Protein AF-A0A0B6X357-F1 (afdb_monomer)

Organism: Xenorhabdus bovienii (NCBI:txid40576)

Sequence (126 aa):
MISIYQYLNDYMADRREETVNYFFTLLEAPLDNDFPEEFMFFRKLYHEKSGEGKKYINKTVIEITNKIILDHFEKLDKIRVLENGKDMFPLFFTPKKYNEGVFIPENMSFCEIIRELIQEEKQPLR

pLDDT: mean 75.06, std 11.98, range [35.22, 87.56]

Radius of gyration: 18.03 Å; Cα contacts (8 Å, |Δi|>4): 80; chains: 1; bounding box: 42×26×50 Å

Foldseek 3Di:
DDAPLVQLLVVLVVQLVVQLVVVVCVLPDDLPDPDDPVCSVVNVQCVPDDPVSVVVSSVVSSVVSLVVVLVVLVVVQVPWDADPQDTPCPPDRDDVPDPDDYDDGSVDRSSVSSVVSVVVVVDDDD

Structure (mmCIF, N/CA/C/O backbone):
data_AF-A0A0B6X357-F1
#
_entry.id   AF-A0A0B6X357-F1
#
loop_
_atom_site.group_PDB
_atom_site.id
_atom_site.type_symbol
_atom_site.label_atom_id
_atom_site.label_alt_id
_atom_site.label_comp_id
_atom_site.label_asym_id
_atom_site.label_entity_id
_atom_site.label_seq_id
_atom_site.pdbx_PDB_ins_code
_atom_site.Cartn_x
_atom_site.Cartn_y
_atom_site.Cartn_z
_atom_site.occupancy
_atom_site.B_iso_or_equiv
_atom_site.auth_seq_id
_atom_site.auth_comp_id
_atom_site.auth_asym_id
_atom_site.auth_atom_id
_atom_site.pdbx_PDB_model_num
ATOM 1 N N . MET A 1 1 ? -6.386 -12.030 20.754 1.00 62.03 1 MET A N 1
ATOM 2 C CA . MET A 1 1 ? -6.552 -10.569 20.542 1.00 62.03 1 MET A CA 1
ATOM 3 C C . MET A 1 1 ? -5.267 -9.972 19.980 1.00 62.03 1 MET A C 1
ATOM 5 O O . MET A 1 1 ? -4.250 -9.967 20.662 1.00 62.03 1 MET A O 1
ATOM 9 N N . ILE A 1 2 ? -5.301 -9.524 18.727 1.00 67.56 2 ILE A N 1
ATOM 10 C CA . ILE A 1 2 ? -4.170 -8.884 18.037 1.00 67.56 2 ILE A CA 1
ATOM 11 C C . ILE A 1 2 ? -4.258 -7.372 18.236 1.00 67.56 2 ILE A C 1
ATOM 13 O O . ILE A 1 2 ? -5.362 -6.829 18.312 1.00 67.56 2 ILE A O 1
ATOM 17 N N . SER A 1 3 ? -3.112 -6.697 18.352 1.00 76.62 3 SER A N 1
ATOM 18 C CA . SER A 1 3 ? -3.092 -5.238 18.449 1.00 76.62 3 SER A CA 1
ATOM 19 C C . SER A 1 3 ? -3.452 -4.607 17.105 1.00 76.62 3 SER A C 1
ATOM 21 O O . SER A 1 3 ? -3.090 -5.111 16.042 1.00 76.62 3 SER A O 1
ATOM 23 N N . ILE A 1 4 ? -4.123 -3.461 17.146 1.00 74.88 4 ILE A N 1
ATOM 24 C CA . ILE A 1 4 ? -4.421 -2.672 15.947 1.00 74.88 4 ILE A CA 1
ATOM 25 C C . ILE A 1 4 ? -3.154 -2.242 15.187 1.00 74.88 4 ILE A C 1
ATOM 27 O O . ILE A 1 4 ? -3.174 -2.171 13.965 1.00 74.88 4 ILE A O 1
ATOM 31 N N . TYR A 1 5 ? -2.026 -2.061 15.884 1.00 79.12 5 TYR A N 1
ATOM 32 C CA . TYR A 1 5 ? -0.718 -1.825 15.265 1.00 79.12 5 TYR A CA 1
ATOM 33 C C . TYR A 1 5 ? -0.264 -3.005 14.404 1.00 79.12 5 TYR A C 1
ATOM 35 O O . TYR A 1 5 ? 0.042 -2.819 13.231 1.00 79.12 5 TYR A O 1
ATOM 43 N N . GLN A 1 6 ? -0.264 -4.224 14.957 1.00 77.19 6 GLN A N 1
ATOM 44 C CA . GLN A 1 6 ? 0.124 -5.422 14.208 1.00 77.19 6 GLN A CA 1
ATOM 45 C C . GLN A 1 6 ? -0.825 -5.657 13.031 1.00 77.19 6 GLN A C 1
ATOM 47 O O . GLN A 1 6 ? -0.392 -5.967 11.927 1.00 77.19 6 GLN A O 1
ATOM 52 N N . TYR A 1 7 ? -2.118 -5.447 13.266 1.00 77.94 7 TYR A N 1
ATOM 53 C CA . TYR A 1 7 ? -3.145 -5.546 12.244 1.00 77.94 7 TYR A CA 1
ATOM 54 C C . TYR A 1 7 ? -2.894 -4.603 11.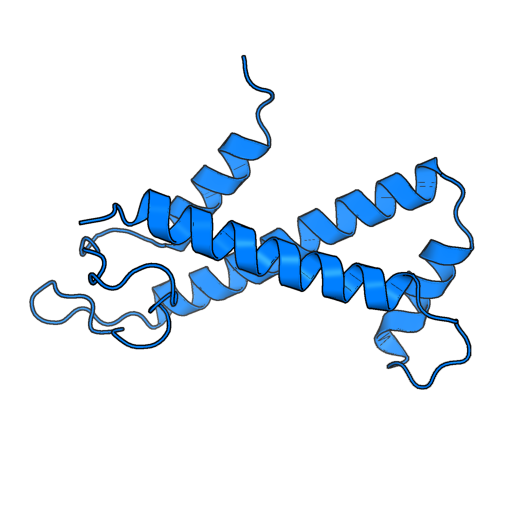061 1.00 77.94 7 TYR A C 1
ATOM 56 O O . TYR A 1 7 ? -2.882 -5.032 9.907 1.00 77.94 7 TYR A O 1
ATOM 64 N N . LEU A 1 8 ? -2.705 -3.314 11.351 1.00 78.44 8 LEU A N 1
ATOM 65 C CA . LEU A 1 8 ? -2.468 -2.302 10.332 1.00 78.44 8 LEU A CA 1
ATOM 66 C C . LEU A 1 8 ? -1.135 -2.546 9.634 1.00 78.44 8 LEU A C 1
ATOM 68 O O . LEU A 1 8 ? -1.077 -2.414 8.420 1.00 78.44 8 LEU A O 1
ATOM 72 N N . ASN A 1 9 ? -0.100 -2.967 10.359 1.00 82.75 9 ASN A N 1
ATOM 73 C CA . ASN A 1 9 ? 1.189 -3.303 9.767 1.00 82.75 9 ASN A CA 1
ATOM 74 C C . ASN A 1 9 ? 1.079 -4.449 8.750 1.00 82.75 9 ASN A C 1
ATOM 76 O O . ASN A 1 9 ? 1.564 -4.321 7.628 1.00 82.75 9 ASN A O 1
ATOM 80 N N . ASP A 1 10 ? 0.376 -5.529 9.095 1.00 79.31 10 ASP A N 1
ATOM 81 C CA . ASP A 1 10 ? 0.170 -6.652 8.175 1.00 79.31 10 ASP A CA 1
ATOM 82 C C . ASP A 1 10 ? -0.686 -6.246 6.967 1.00 79.31 10 ASP A C 1
ATOM 84 O O . ASP A 1 10 ? -0.331 -6.537 5.828 1.00 79.31 10 ASP A O 1
ATOM 88 N N . TYR A 1 11 ? -1.777 -5.502 7.190 1.00 77.56 11 TYR A N 1
ATOM 89 C CA . TYR A 1 11 ? -2.601 -4.980 6.096 1.00 77.56 11 TYR A CA 1
ATOM 90 C C . TYR A 1 11 ? -1.796 -4.068 5.158 1.00 77.56 11 TYR A C 1
ATOM 92 O O . TYR A 1 11 ? -1.939 -4.136 3.938 1.00 77.56 11 TYR A O 1
ATOM 100 N N . MET A 1 12 ? -0.947 -3.203 5.719 1.00 79.31 12 MET A N 1
ATOM 101 C CA . MET A 1 12 ? -0.057 -2.338 4.950 1.00 79.31 12 MET A CA 1
ATOM 102 C C . MET A 1 12 ? 0.934 -3.149 4.130 1.00 79.31 12 MET A C 1
ATOM 104 O O . MET A 1 12 ? 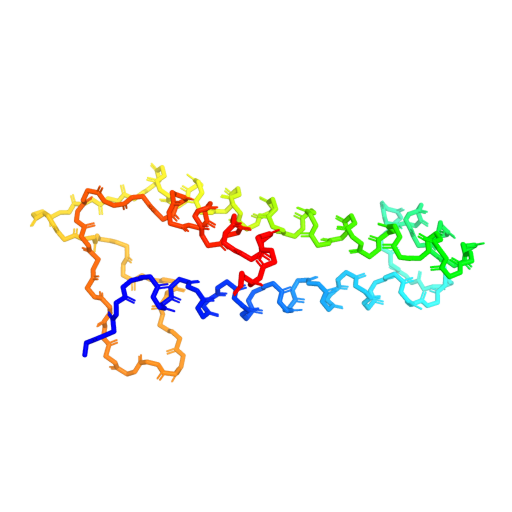1.155 -2.799 2.975 1.00 79.31 12 MET A O 1
ATOM 108 N N . ALA A 1 13 ? 1.539 -4.186 4.711 1.00 81.88 13 ALA A N 1
ATOM 109 C CA . ALA A 1 13 ? 2.503 -5.032 4.021 1.00 81.88 13 ALA A CA 1
ATOM 110 C C . ALA A 1 13 ? 1.865 -5.678 2.784 1.00 81.88 13 ALA A C 1
ATOM 112 O O . ALA A 1 13 ? 2.362 -5.471 1.676 1.00 81.88 13 ALA A O 1
ATOM 113 N N . ASP A 1 14 ? 0.707 -6.323 2.959 1.00 81.12 14 ASP A N 1
ATOM 114 C CA . ASP A 1 14 ? -0.030 -6.970 1.869 1.00 81.12 14 ASP A CA 1
ATOM 115 C C . ASP A 1 14 ? -0.409 -5.953 0.776 1.00 81.12 14 ASP A C 1
ATOM 117 O O . ASP A 1 14 ? -0.125 -6.142 -0.407 1.00 81.12 14 ASP A O 1
ATOM 121 N N . ARG A 1 15 ? -0.993 -4.807 1.158 1.00 80.75 15 ARG A N 1
ATOM 122 C CA . ARG A 1 15 ? -1.419 -3.778 0.192 1.00 80.75 15 ARG A CA 1
ATOM 123 C C . ARG A 1 15 ? -0.262 -3.103 -0.525 1.00 80.75 15 ARG A C 1
ATOM 125 O O . ARG A 1 15 ? -0.402 -2.763 -1.704 1.00 80.75 15 ARG A O 1
ATOM 132 N N . ARG A 1 16 ? 0.855 -2.860 0.165 1.00 84.56 16 ARG A N 1
ATOM 133 C CA . ARG A 1 16 ? 2.059 -2.308 -0.462 1.00 84.56 16 ARG A CA 1
ATOM 134 C C . ARG A 1 16 ? 2.612 -3.291 -1.470 1.00 84.56 16 ARG A C 1
ATOM 136 O O . ARG A 1 16 ? 2.882 -2.868 -2.585 1.00 84.56 16 ARG A O 1
ATOM 143 N N . GLU A 1 17 ? 2.744 -4.561 -1.103 1.00 85.94 17 GLU A N 1
ATOM 144 C CA . GLU A 1 17 ? 3.221 -5.600 -2.011 1.00 85.94 17 GLU A CA 1
ATOM 145 C C . GLU A 1 17 ? 2.330 -5.690 -3.255 1.00 85.94 17 GLU A C 1
ATOM 147 O O . GLU A 1 17 ? 2.831 -5.563 -4.371 1.00 85.94 17 GLU A O 1
ATOM 152 N N . GLU A 1 18 ? 1.009 -5.796 -3.082 1.00 85.62 18 GLU A N 1
ATOM 153 C CA . GLU A 1 18 ? 0.045 -5.825 -4.191 1.00 85.62 18 GLU A CA 1
ATOM 154 C C . GLU A 1 18 ? 0.173 -4.599 -5.107 1.00 85.62 18 GLU A C 1
ATOM 156 O O . GLU A 1 18 ? 0.256 -4.728 -6.330 1.00 85.62 18 GLU A O 1
ATOM 161 N N . THR A 1 19 ? 0.213 -3.398 -4.524 1.00 83.94 19 THR A N 1
ATOM 162 C CA . THR A 1 19 ? 0.235 -2.138 -5.281 1.00 83.94 19 THR A CA 1
ATOM 163 C C . THR A 1 19 ? 1.572 -1.931 -5.992 1.00 83.94 19 THR A C 1
ATOM 165 O O . THR A 1 19 ? 1.599 -1.540 -7.160 1.00 83.94 19 THR A O 1
ATOM 168 N N . VAL A 1 20 ? 2.688 -2.225 -5.322 1.00 87.00 20 VAL A N 1
ATOM 169 C CA . VAL A 1 20 ? 4.033 -2.160 -5.905 1.00 87.00 20 VAL A CA 1
ATOM 170 C C . VAL A 1 20 ? 4.163 -3.166 -7.047 1.00 87.00 20 VAL A C 1
ATOM 172 O O . VAL A 1 20 ? 4.614 -2.792 -8.129 1.00 87.00 20 VAL A O 1
ATOM 175 N N . ASN A 1 21 ? 3.714 -4.408 -6.849 1.00 87.56 21 ASN A N 1
ATOM 176 C CA . ASN A 1 21 ? 3.733 -5.439 -7.886 1.00 87.56 21 ASN A CA 1
ATOM 177 C C . ASN A 1 21 ? 2.863 -5.048 -9.084 1.00 87.56 21 ASN A C 1
ATOM 179 O O . ASN A 1 21 ? 3.276 -5.248 -10.227 1.00 87.56 21 ASN A O 1
ATOM 183 N N . TYR A 1 22 ? 1.699 -4.437 -8.848 1.00 86.12 22 TYR A N 1
ATOM 184 C CA . TYR A 1 22 ? 0.860 -3.891 -9.914 1.00 86.12 22 TYR A CA 1
ATOM 185 C C . TYR A 1 22 ? 1.597 -2.813 -10.723 1.00 86.12 22 TYR A C 1
ATOM 187 O O . TYR A 1 22 ? 1.665 -2.904 -11.951 1.00 86.12 22 TYR A O 1
ATOM 195 N N . PHE A 1 23 ? 2.205 -1.825 -10.055 1.00 84.62 23 PHE A N 1
ATOM 196 C CA . PHE A 1 23 ? 2.972 -0.780 -10.736 1.00 84.62 23 PHE A CA 1
ATOM 197 C C . PHE A 1 23 ? 4.171 -1.344 -11.500 1.00 84.62 23 PHE A C 1
ATOM 199 O O . PHE A 1 23 ? 4.406 -0.927 -12.631 1.00 84.62 23 PHE A O 1
ATOM 206 N N . PHE A 1 24 ? 4.912 -2.301 -10.939 1.00 86.94 24 PHE A N 1
ATOM 207 C CA . PHE A 1 24 ? 6.039 -2.907 -11.649 1.00 86.94 24 PHE A CA 1
ATOM 208 C C . PHE A 1 24 ? 5.604 -3.753 -12.833 1.00 86.94 24 PHE A C 1
ATOM 210 O O . PHE A 1 24 ? 6.171 -3.591 -13.907 1.00 86.94 24 PHE A O 1
ATOM 217 N N . THR A 1 25 ? 4.544 -4.549 -12.693 1.00 87.31 25 THR A N 1
ATOM 218 C CA . THR A 1 25 ? 3.954 -5.285 -13.821 1.00 87.31 25 THR A CA 1
ATOM 219 C C . THR A 1 25 ? 3.598 -4.326 -14.957 1.00 87.31 25 THR A C 1
ATOM 221 O O . THR A 1 25 ? 3.892 -4.590 -16.122 1.00 87.31 25 THR A O 1
ATOM 224 N N . LEU A 1 26 ? 3.023 -3.168 -14.621 1.00 85.56 26 LEU A N 1
ATOM 225 C CA . LEU A 1 26 ? 2.695 -2.123 -15.586 1.00 85.56 26 LEU A CA 1
ATOM 226 C C . LEU A 1 26 ? 3.951 -1.518 -16.243 1.00 85.56 26 LEU A C 1
ATOM 228 O O . LEU A 1 26 ? 3.974 -1.312 -17.459 1.00 85.56 26 LEU A O 1
ATOM 232 N N . LEU A 1 27 ? 4.992 -1.221 -15.459 1.00 86.00 27 LEU A N 1
ATOM 233 C CA . LEU A 1 27 ? 6.241 -0.628 -15.951 1.00 86.00 27 LEU A CA 1
ATOM 234 C C . LEU A 1 27 ? 7.045 -1.589 -16.836 1.00 86.00 27 LEU A C 1
ATOM 236 O O . LEU A 1 27 ? 7.614 -1.163 -17.840 1.00 86.00 27 LEU A O 1
ATOM 240 N N . GLU A 1 28 ? 7.070 -2.871 -16.482 1.00 86.75 28 GLU A N 1
ATOM 241 C CA . GLU A 1 28 ? 7.828 -3.918 -17.171 1.00 86.75 28 GLU A CA 1
ATOM 242 C C . GLU A 1 28 ? 7.144 -4.420 -18.442 1.00 86.75 28 GLU A C 1
ATOM 244 O O . GLU A 1 28 ? 7.818 -4.932 -19.337 1.00 86.75 28 GLU A O 1
ATOM 249 N N . ALA A 1 29 ? 5.824 -4.251 -18.556 1.00 86.19 29 ALA A N 1
ATOM 250 C CA . ALA A 1 29 ? 5.081 -4.740 -19.705 1.00 86.19 29 ALA A CA 1
ATOM 251 C C . ALA A 1 29 ? 5.585 -4.136 -21.042 1.00 86.19 29 ALA A C 1
ATOM 253 O O . ALA A 1 29 ? 6.078 -2.997 -21.057 1.00 86.19 29 ALA A O 1
ATOM 254 N N . PRO A 1 30 ? 5.408 -4.842 -22.179 1.00 83.81 30 PRO A N 1
ATOM 255 C CA . PRO A 1 30 ? 5.817 -4.372 -23.508 1.00 83.81 30 PRO A CA 1
ATOM 256 C C . PRO A 1 30 ? 5.138 -3.062 -23.924 1.00 83.81 30 PRO A C 1
ATOM 258 O O . PRO A 1 30 ? 3.937 -2.897 -23.718 1.00 83.81 30 PRO A O 1
ATOM 261 N N . LEU A 1 31 ? 5.883 -2.116 -24.504 1.00 83.31 31 LEU A N 1
ATOM 262 C CA . LEU A 1 31 ? 5.370 -0.779 -24.856 1.00 83.31 31 LEU A CA 1
ATOM 263 C C . LEU A 1 31 ? 4.274 -0.784 -25.939 1.00 83.31 31 LEU A C 1
ATOM 265 O O . LEU A 1 31 ? 3.599 0.226 -26.111 1.00 83.31 31 LEU A O 1
ATOM 269 N N . ASP A 1 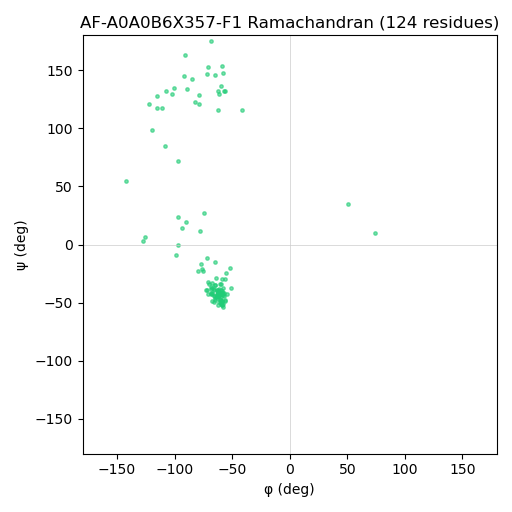32 ? 4.109 -1.890 -26.657 1.00 79.06 32 ASP A N 1
ATOM 270 C CA . ASP A 1 32 ? 3.150 -2.109 -27.742 1.00 79.06 32 ASP A CA 1
ATOM 271 C C . ASP A 1 32 ? 1.819 -2.739 -27.281 1.00 79.06 32 ASP A C 1
ATOM 273 O O . ASP A 1 32 ? 1.043 -3.210 -28.107 1.00 79.06 32 ASP A O 1
ATOM 277 N N . ASN A 1 33 ? 1.536 -2.749 -25.975 1.00 77.56 33 ASN A N 1
ATOM 278 C CA . ASN A 1 33 ? 0.283 -3.266 -25.420 1.00 77.56 33 ASN A CA 1
ATOM 279 C C . ASN A 1 33 ? -0.824 -2.195 -25.280 1.00 77.56 33 ASN A C 1
ATOM 281 O O . ASN A 1 33 ? -0.553 -0.996 -25.238 1.00 77.56 33 ASN A O 1
ATOM 285 N N . ASP A 1 34 ? -2.074 -2.645 -25.111 1.00 75.62 34 ASP A N 1
ATOM 286 C CA . ASP A 1 34 ? -3.277 -1.799 -24.965 1.00 75.62 34 ASP A CA 1
ATOM 287 C C . ASP A 1 34 ? -3.401 -1.107 -23.585 1.00 75.62 34 ASP A C 1
ATOM 289 O O . ASP A 1 34 ? -4.502 -0.838 -23.100 1.00 75.62 34 ASP A O 1
ATOM 293 N N . PHE A 1 35 ? -2.287 -0.849 -22.890 1.00 73.62 35 PHE A N 1
ATOM 294 C CA . PHE A 1 35 ? -2.343 -0.180 -21.587 1.00 73.62 35 PHE A CA 1
ATOM 295 C C . PHE A 1 35 ? -2.725 1.303 -21.716 1.00 73.62 35 PHE A C 1
ATOM 297 O O . PHE A 1 35 ? -2.390 1.940 -22.716 1.00 73.62 35 PHE A O 1
ATOM 304 N N . PRO A 1 36 ? -3.350 1.893 -20.677 1.00 76.44 36 PRO A N 1
ATOM 305 C CA . PRO A 1 36 ? -3.766 3.292 -20.706 1.00 76.44 36 PRO A CA 1
ATOM 306 C C . PRO A 1 36 ? -2.602 4.252 -21.010 1.00 76.44 36 PRO A C 1
ATOM 308 O O . PRO A 1 36 ? -1.541 4.185 -20.378 1.00 76.44 36 PRO A O 1
ATOM 311 N N . GLU A 1 37 ? -2.817 5.181 -21.951 1.00 76.94 37 GLU A N 1
ATOM 312 C CA . GLU A 1 37 ? -1.807 6.154 -22.409 1.00 76.94 37 GLU A CA 1
ATOM 313 C C . GLU A 1 37 ? -1.229 7.007 -21.272 1.00 76.94 37 GLU A C 1
ATOM 315 O O . GLU A 1 37 ? -0.056 7.383 -21.310 1.00 76.94 37 GLU A O 1
ATOM 320 N N . GLU A 1 38 ? -2.024 7.259 -20.231 1.00 76.56 38 GLU A N 1
ATOM 321 C CA . GLU A 1 38 ? -1.637 8.006 -19.029 1.00 76.56 38 GLU A CA 1
ATOM 322 C C . GLU A 1 38 ? -0.399 7.431 -18.321 1.00 76.56 38 GLU A C 1
ATOM 324 O O . GLU A 1 38 ? 0.352 8.176 -17.688 1.00 76.56 38 GLU A O 1
ATOM 329 N N . PHE A 1 39 ? -0.109 6.136 -18.493 1.00 76.00 39 PHE A N 1
ATOM 330 C CA . PHE A 1 39 ? 1.091 5.513 -17.935 1.00 76.00 39 PHE A CA 1
ATOM 331 C C . PHE A 1 39 ? 2.246 5.366 -18.932 1.00 76.00 39 PHE A C 1
ATOM 333 O O . PHE A 1 39 ? 3.365 5.037 -18.531 1.00 76.00 39 PHE A O 1
ATOM 340 N N . MET A 1 40 ? 2.027 5.634 -20.222 1.00 80.38 40 MET A N 1
ATOM 341 C CA . MET A 1 40 ? 3.016 5.394 -21.279 1.00 80.38 40 MET A CA 1
ATOM 342 C C . MET A 1 40 ? 4.312 6.192 -21.067 1.00 80.38 40 MET A C 1
ATOM 344 O O . MET A 1 40 ? 5.403 5.699 -21.353 1.00 80.38 40 MET A O 1
ATOM 348 N N . PHE A 1 41 ? 4.211 7.403 -20.508 1.00 80.00 41 PHE A N 1
ATOM 349 C CA . PHE A 1 41 ? 5.372 8.222 -20.147 1.00 80.00 41 PHE A CA 1
ATOM 350 C C . PHE A 1 41 ? 6.288 7.519 -19.134 1.00 80.00 41 PHE A C 1
ATOM 352 O O . PHE A 1 41 ? 7.489 7.387 -19.370 1.00 80.00 41 PHE A O 1
ATOM 359 N N . PHE A 1 42 ? 5.721 7.020 -18.031 1.00 76.56 42 PHE A N 1
ATOM 360 C CA . PHE A 1 42 ? 6.485 6.341 -16.981 1.00 76.56 42 PHE A CA 1
ATOM 361 C C . PHE A 1 42 ? 7.111 5.039 -17.481 1.00 76.56 42 PHE A C 1
ATOM 363 O O . PHE A 1 42 ? 8.238 4.717 -17.113 1.00 76.56 42 PHE A O 1
ATOM 370 N N . ARG A 1 43 ? 6.414 4.327 -18.370 1.00 84.94 43 ARG A N 1
ATOM 371 C CA . ARG A 1 43 ? 6.897 3.082 -18.977 1.00 84.94 43 ARG A CA 1
ATOM 372 C C . ARG A 1 43 ? 8.078 3.326 -19.910 1.00 84.94 43 ARG A C 1
ATOM 374 O O . ARG A 1 43 ? 9.109 2.679 -19.752 1.00 84.94 43 ARG A O 1
ATOM 381 N N . LYS A 1 44 ? 7.980 4.301 -20.821 1.00 84.50 44 LYS A N 1
ATOM 382 C CA . LYS A 1 44 ? 9.107 4.704 -21.686 1.00 84.50 44 LYS A CA 1
ATOM 383 C C . LYS A 1 44 ? 10.320 5.096 -20.850 1.00 84.50 44 LYS A C 1
ATOM 385 O O . LYS A 1 44 ? 11.408 4.568 -21.058 1.00 84.50 44 LYS A O 1
ATOM 390 N N . LEU A 1 45 ? 10.097 5.924 -19.828 1.00 82.56 45 LEU A N 1
ATOM 391 C CA . LEU A 1 45 ? 11.151 6.329 -18.906 1.00 82.56 45 LEU A CA 1
ATOM 392 C C . LEU A 1 45 ? 11.781 5.123 -18.190 1.00 82.56 45 LEU A C 1
ATOM 394 O O . LEU A 1 45 ? 12.992 5.089 -18.016 1.00 82.56 45 LEU A O 1
ATOM 398 N N . TYR A 1 46 ? 10.997 4.121 -17.791 1.00 85.88 46 TYR A N 1
ATOM 399 C CA . TYR A 1 46 ? 11.518 2.916 -17.144 1.00 85.88 46 TYR A CA 1
ATOM 400 C C . TYR A 1 46 ? 12.362 2.044 -18.085 1.00 85.88 46 TYR A C 1
ATOM 402 O O . TYR A 1 46 ? 13.433 1.579 -17.689 1.00 85.88 46 TYR A O 1
ATOM 410 N N . HIS A 1 47 ? 11.923 1.859 -19.333 1.00 84.56 47 HIS A N 1
ATOM 411 C CA . HIS A 1 47 ? 12.634 1.068 -20.348 1.00 84.56 47 HIS A CA 1
ATOM 412 C C . HIS A 1 47 ? 13.924 1.739 -20.847 1.00 84.56 47 HIS A C 1
ATOM 414 O O . HIS A 1 47 ? 14.909 1.049 -21.097 1.00 84.56 47 HIS A O 1
ATOM 420 N N . GLU A 1 48 ? 13.956 3.070 -20.937 1.00 86.12 48 GLU A N 1
ATOM 421 C CA . GLU A 1 48 ? 15.117 3.842 -21.414 1.00 86.12 48 GLU A CA 1
ATOM 422 C C . GLU A 1 48 ? 16.252 3.969 -20.383 1.00 86.12 48 GLU A C 1
ATOM 424 O O . GLU A 1 48 ? 17.396 4.274 -20.732 1.00 86.12 48 GLU A O 1
ATOM 429 N N . LYS A 1 49 ? 15.962 3.786 -19.090 1.00 81.75 49 LYS A N 1
ATOM 430 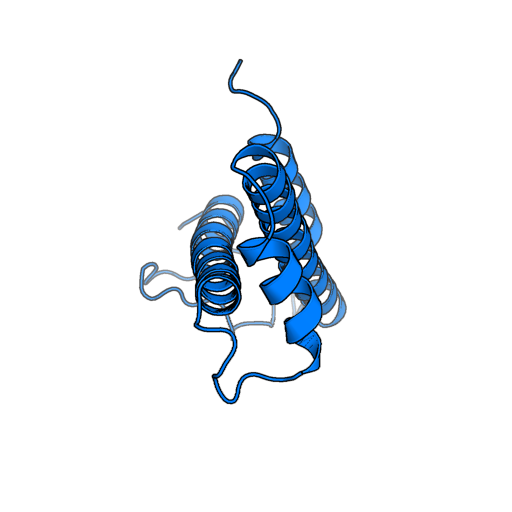C CA . LYS A 1 49 ? 16.922 4.066 -18.016 1.00 81.75 49 LYS A CA 1
ATOM 431 C C . LYS A 1 49 ? 17.872 2.897 -17.744 1.00 81.75 49 LYS A C 1
ATOM 433 O O . LYS A 1 49 ? 17.491 1.729 -17.705 1.00 81.75 49 LYS A O 1
ATOM 438 N N . SER A 1 50 ? 19.125 3.248 -17.449 1.00 76.81 50 SER A N 1
ATOM 439 C CA . SER A 1 50 ? 20.134 2.337 -16.899 1.00 76.81 50 SER A CA 1
ATOM 440 C C . SER A 1 50 ? 19.790 1.914 -15.461 1.00 76.81 50 SER A C 1
ATOM 442 O O . SER A 1 50 ? 18.848 2.428 -14.851 1.00 76.81 50 SER A O 1
ATOM 444 N N . GLY A 1 51 ? 20.578 1.000 -14.882 1.00 76.06 51 GLY A N 1
ATOM 445 C CA . GLY A 1 51 ? 20.337 0.458 -13.538 1.00 76.06 51 GLY A CA 1
ATOM 446 C C . GLY A 1 51 ? 20.116 1.512 -12.439 1.00 76.06 51 GLY A C 1
ATOM 447 O O . GLY A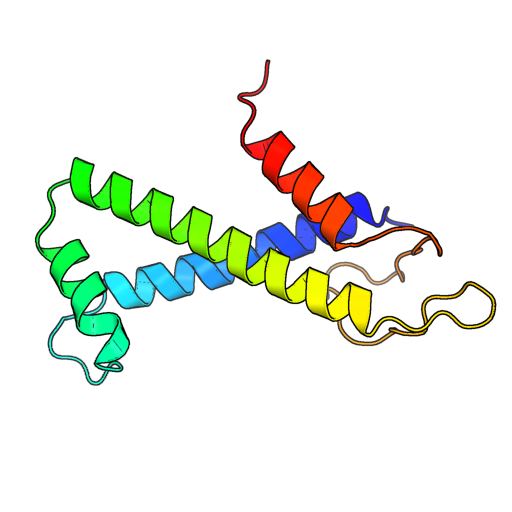 1 51 ? 19.255 1.317 -11.587 1.00 76.06 51 GLY A O 1
ATOM 448 N N . GLU A 1 52 ? 20.815 2.652 -12.465 1.00 78.81 52 GLU A N 1
ATOM 449 C CA . GLU A 1 52 ? 20.595 3.740 -11.493 1.00 78.81 52 GLU A CA 1
ATOM 450 C C . GLU A 1 52 ? 19.276 4.488 -11.712 1.00 78.81 52 GLU A C 1
ATOM 452 O O . GLU A 1 52 ? 18.570 4.802 -10.754 1.00 78.81 52 GLU A O 1
ATOM 457 N N . GLY A 1 53 ? 18.898 4.728 -12.967 1.00 76.50 53 GLY A N 1
ATOM 458 C CA . GLY A 1 53 ? 17.623 5.367 -13.278 1.00 76.50 53 GLY A CA 1
ATOM 459 C C . GLY A 1 53 ? 16.429 4.474 -12.935 1.00 76.50 53 GLY A C 1
ATOM 460 O O . GLY A 1 53 ? 15.436 4.966 -12.404 1.00 76.50 53 GLY A O 1
ATOM 461 N N . LYS A 1 54 ? 16.556 3.154 -13.130 1.00 81.38 54 LYS A N 1
ATOM 462 C CA . LYS A 1 54 ? 15.558 2.185 -12.656 1.00 81.38 54 LYS A CA 1
ATOM 463 C C . LYS A 1 54 ? 15.452 2.186 -11.132 1.00 81.38 54 LYS A C 1
ATOM 465 O O . LYS A 1 54 ? 14.346 2.242 -10.612 1.00 81.38 54 LYS A O 1
ATOM 470 N N . LYS A 1 55 ? 16.574 2.237 -10.401 1.00 83.56 55 LYS A N 1
ATOM 471 C CA . LYS A 1 55 ? 16.558 2.371 -8.928 1.00 83.56 55 LYS A CA 1
ATOM 472 C C . LYS A 1 55 ? 15.807 3.618 -8.459 1.00 83.56 55 LYS A C 1
ATOM 474 O O . LYS A 1 55 ? 15.055 3.537 -7.491 1.00 83.56 55 LYS A O 1
ATOM 479 N N . TYR A 1 56 ? 15.992 4.752 -9.136 1.00 84.06 56 TYR A N 1
ATOM 480 C CA . TYR A 1 56 ? 15.251 5.974 -8.824 1.00 84.06 56 TYR A CA 1
ATOM 481 C C . TYR A 1 56 ? 13.741 5.783 -9.018 1.00 84.06 56 TYR A C 1
ATOM 483 O O . TYR A 1 56 ? 12.976 6.055 -8.096 1.00 84.06 56 TYR A O 1
ATOM 491 N N . ILE A 1 57 ? 13.320 5.237 -10.164 1.00 83.62 57 ILE A N 1
ATOM 492 C CA . ILE A 1 57 ? 11.899 4.972 -10.438 1.00 83.62 57 ILE A CA 1
ATOM 493 C C . ILE A 1 57 ? 11.320 3.995 -9.410 1.00 83.62 57 ILE A C 1
ATOM 495 O O . ILE A 1 57 ? 10.240 4.248 -8.883 1.00 83.62 57 ILE A O 1
ATOM 499 N N . ASN A 1 58 ? 12.053 2.938 -9.051 1.00 84.75 58 ASN A N 1
ATOM 500 C CA . ASN A 1 58 ? 11.623 1.984 -8.029 1.00 84.75 58 ASN A CA 1
ATOM 501 C C . ASN A 1 58 ? 11.342 2.682 -6.691 1.00 84.75 58 ASN A C 1
ATOM 503 O O . ASN A 1 58 ? 10.315 2.434 -6.063 1.00 84.75 58 ASN A O 1
ATOM 507 N N . LYS A 1 59 ? 12.229 3.591 -6.269 1.00 86.31 59 LYS A N 1
ATOM 508 C CA . LYS A 1 59 ? 12.026 4.381 -5.050 1.00 86.31 59 LYS A CA 1
ATOM 509 C C . LYS A 1 59 ? 10.781 5.265 -5.158 1.00 86.31 59 LYS A C 1
ATOM 511 O O . LYS A 1 59 ? 9.984 5.302 -4.225 1.00 86.31 59 LYS A O 1
ATOM 516 N N . THR A 1 60 ? 10.584 5.928 -6.295 1.00 85.38 60 THR A N 1
ATOM 517 C CA . THR A 1 60 ? 9.400 6.763 -6.542 1.00 85.38 60 THR A CA 1
ATOM 518 C C . THR A 1 60 ? 8.101 5.952 -6.509 1.00 85.38 60 THR A C 1
ATOM 520 O O . THR A 1 60 ? 7.124 6.411 -5.925 1.00 85.38 60 THR A O 1
ATOM 523 N N . VAL A 1 61 ? 8.080 4.734 -7.064 1.00 86.25 61 VAL A N 1
ATOM 524 C CA . VAL A 1 61 ? 6.912 3.831 -7.008 1.00 86.25 61 VAL A CA 1
ATOM 525 C C . VAL A 1 61 ? 6.545 3.492 -5.562 1.00 86.25 61 VAL A C 1
ATOM 527 O O . VAL A 1 61 ? 5.370 3.553 -5.195 1.00 86.25 61 VAL A O 1
ATOM 530 N N . ILE A 1 62 ? 7.537 3.195 -4.719 1.00 85.50 62 ILE A N 1
ATOM 531 C CA . ILE A 1 62 ? 7.319 2.922 -3.291 1.00 85.50 62 ILE A CA 1
ATOM 532 C C . ILE A 1 62 ? 6.762 4.166 -2.580 1.00 85.50 62 ILE A C 1
ATOM 534 O O . ILE A 1 62 ? 5.801 4.068 -1.817 1.00 85.50 62 ILE A O 1
ATOM 538 N N . GLU A 1 63 ? 7.318 5.351 -2.847 1.00 86.75 63 GLU A N 1
ATOM 539 C CA . GLU A 1 63 ? 6.847 6.611 -2.256 1.00 86.75 63 GLU A CA 1
ATOM 540 C C . GLU A 1 63 ? 5.402 6.945 -2.659 1.00 86.75 63 GLU A C 1
ATOM 542 O O . GLU A 1 63 ? 4.595 7.310 -1.800 1.00 86.75 63 GLU A O 1
ATOM 547 N N . ILE A 1 64 ? 5.055 6.771 -3.938 1.00 85.88 64 ILE A N 1
ATOM 548 C CA . ILE A 1 64 ? 3.688 6.953 -4.446 1.00 85.88 64 ILE A CA 1
ATOM 549 C C . ILE A 1 64 ? 2.739 5.943 -3.801 1.00 85.88 64 ILE A C 1
ATOM 551 O O . ILE A 1 64 ? 1.662 6.327 -3.352 1.00 85.88 64 ILE A O 1
ATOM 555 N N . THR A 1 65 ? 3.145 4.676 -3.701 1.00 85.38 65 THR A N 1
ATOM 556 C CA . THR A 1 65 ? 2.336 3.623 -3.069 1.00 85.38 65 THR A CA 1
ATOM 557 C C . THR A 1 65 ? 2.018 3.975 -1.618 1.00 85.38 65 THR A C 1
ATOM 559 O O . THR A 1 65 ? 0.855 3.971 -1.219 1.00 85.38 65 THR A O 1
ATOM 562 N N . ASN A 1 66 ? 3.031 4.372 -0.844 1.00 85.44 66 ASN A N 1
ATOM 563 C CA . ASN A 1 66 ? 2.844 4.800 0.541 1.00 85.44 66 ASN A CA 1
ATOM 564 C C . ASN A 1 66 ? 1.884 5.994 0.646 1.00 85.44 66 ASN A C 1
ATOM 566 O O . ASN A 1 66 ? 1.042 6.025 1.541 1.00 85.44 66 ASN A O 1
ATOM 570 N N . LYS A 1 67 ? 1.971 6.955 -0.284 1.00 86.62 67 LYS A N 1
ATOM 571 C CA . LYS A 1 67 ? 1.051 8.096 -0.331 1.00 86.62 67 LYS A CA 1
ATOM 572 C C . LYS A 1 67 ? -0.389 7.672 -0.634 1.00 86.62 67 LYS A C 1
ATOM 574 O O . LYS A 1 67 ? -1.291 8.118 0.060 1.00 86.62 67 LYS A O 1
ATOM 579 N N . ILE A 1 68 ? -0.607 6.798 -1.619 1.00 84.81 68 ILE A N 1
ATOM 580 C CA . ILE A 1 68 ? -1.946 6.284 -1.965 1.00 84.81 68 ILE A CA 1
ATOM 581 C C . ILE A 1 68 ? -2.591 5.609 -0.753 1.00 84.81 68 ILE A C 1
ATOM 583 O O . ILE A 1 68 ? -3.770 5.829 -0.469 1.00 84.81 68 ILE A O 1
ATOM 587 N N . ILE A 1 69 ? -1.817 4.803 -0.025 1.00 83.81 69 ILE A N 1
ATOM 588 C CA . ILE A 1 69 ? -2.324 4.102 1.150 1.00 83.81 69 ILE A CA 1
ATOM 589 C C . ILE A 1 69 ? -2.639 5.088 2.285 1.00 83.81 69 ILE A C 1
ATOM 591 O O . ILE A 1 69 ? -3.704 4.993 2.891 1.00 83.81 69 ILE A O 1
ATOM 595 N N . LEU A 1 70 ? -1.773 6.075 2.534 1.00 84.88 70 LEU A N 1
ATOM 596 C CA . LEU A 1 70 ? -2.049 7.143 3.501 1.00 84.88 70 LEU A CA 1
ATOM 597 C C . LEU A 1 70 ? -3.321 7.922 3.148 1.00 84.88 70 LEU A C 1
ATOM 599 O O . LEU A 1 70 ? -4.195 8.065 3.998 1.00 84.88 70 LEU A O 1
ATOM 603 N N . ASP A 1 71 ? -3.471 8.355 1.895 1.00 84.75 71 ASP A N 1
ATOM 604 C CA . ASP A 1 71 ? -4.658 9.081 1.424 1.00 84.75 71 ASP A CA 1
ATOM 605 C C . ASP A 1 71 ? -5.939 8.243 1.600 1.00 84.75 71 ASP A C 1
ATOM 607 O O . ASP A 1 71 ? -7.017 8.781 1.873 1.00 84.75 71 ASP A O 1
ATOM 611 N N . HIS A 1 72 ? -5.845 6.917 1.450 1.00 82.75 72 HIS A N 1
ATOM 612 C CA . HIS A 1 72 ? -6.947 5.997 1.724 1.00 82.75 72 HIS A CA 1
ATOM 613 C C . HIS A 1 72 ? -7.315 5.983 3.215 1.00 82.75 72 HIS A C 1
ATOM 615 O O . HIS A 1 72 ? -8.487 6.167 3.548 1.00 82.75 72 HIS A O 1
ATOM 621 N N . PHE A 1 73 ? -6.337 5.833 4.111 1.00 79.75 73 PHE A N 1
ATOM 622 C CA . PHE A 1 73 ? -6.584 5.833 5.556 1.00 79.75 73 PHE A CA 1
ATOM 623 C C . PHE A 1 73 ? -7.036 7.194 6.095 1.00 79.75 73 PHE A C 1
ATOM 625 O O . PHE A 1 73 ? -7.900 7.236 6.963 1.00 79.75 73 PHE A O 1
ATOM 632 N N . GLU A 1 74 ? -6.565 8.308 5.533 1.00 84.38 74 GLU A N 1
ATOM 633 C CA . GLU A 1 74 ? -7.085 9.641 5.865 1.00 84.38 74 GLU A CA 1
ATOM 634 C C . GLU A 1 74 ? -8.568 9.789 5.519 1.00 84.38 74 GLU A C 1
ATOM 636 O O . GLU A 1 74 ? -9.323 10.431 6.251 1.00 84.38 74 GLU A O 1
ATOM 641 N N . LYS A 1 75 ? -9.007 9.215 4.393 1.00 82.12 75 LYS A N 1
ATOM 642 C CA . LYS A 1 75 ? -10.430 9.200 4.032 1.00 82.12 75 LYS A CA 1
ATOM 643 C C . LYS A 1 75 ? -11.223 8.323 4.991 1.00 82.12 75 LYS A C 1
ATOM 645 O O . LYS A 1 75 ? -12.305 8.741 5.390 1.00 82.12 75 LYS A O 1
ATOM 650 N N . LEU A 1 76 ? -10.687 7.159 5.366 1.00 77.31 76 LEU A N 1
ATOM 651 C CA . LEU A 1 76 ? -11.314 6.263 6.339 1.00 77.31 76 LEU A CA 1
ATOM 652 C C . LEU A 1 76 ? -11.484 6.939 7.702 1.00 77.31 76 LEU A C 1
ATOM 654 O O . LEU A 1 76 ? -12.592 6.939 8.228 1.00 77.31 76 LEU A O 1
ATOM 658 N N . ASP A 1 77 ? -10.442 7.592 8.221 1.00 77.56 77 ASP A N 1
ATOM 659 C CA . ASP A 1 77 ? -10.507 8.327 9.490 1.00 77.56 77 ASP A CA 1
ATOM 660 C C . ASP A 1 77 ? -11.585 9.427 9.463 1.00 77.56 77 ASP A C 1
ATOM 662 O O . ASP A 1 77 ? -12.282 9.629 10.453 1.00 77.56 77 ASP A O 1
ATOM 666 N N . LYS A 1 78 ? -11.777 10.114 8.324 1.00 79.69 78 LYS A N 1
ATOM 667 C CA . LYS A 1 78 ? -12.791 11.180 8.174 1.00 79.69 78 LYS A CA 1
ATOM 668 C C . LYS A 1 78 ? -14.233 10.679 8.153 1.00 79.69 78 LYS A C 1
ATOM 670 O O . LYS A 1 78 ? -15.126 11.419 8.553 1.00 79.69 78 LYS A O 1
ATOM 675 N N . ILE A 1 79 ? -14.471 9.482 7.621 1.00 75.50 79 ILE A N 1
ATOM 676 C CA . ILE A 1 79 ? -15.822 8.902 7.501 1.00 75.50 79 ILE A CA 1
ATOM 677 C C . ILE A 1 79 ? -16.148 7.932 8.638 1.00 75.50 79 ILE A C 1
ATOM 679 O O . ILE A 1 79 ? -17.236 7.356 8.665 1.00 75.50 79 ILE A O 1
ATOM 683 N N . ARG A 1 80 ? -15.200 7.727 9.554 1.00 72.50 80 ARG A N 1
ATOM 684 C CA . ARG A 1 80 ? -15.334 6.848 10.705 1.00 72.50 80 ARG A CA 1
ATOM 685 C C . ARG A 1 80 ? -16.449 7.343 11.622 1.00 72.50 80 ARG A C 1
ATOM 687 O O . ARG A 1 80 ? -16.501 8.516 11.985 1.00 72.50 80 ARG A O 1
ATOM 694 N N . VAL A 1 81 ? -17.320 6.422 12.023 1.00 68.56 81 VAL A N 1
ATOM 695 C CA . VAL A 1 81 ? -18.397 6.679 12.982 1.00 68.56 81 VAL A CA 1
ATOM 696 C C . VAL A 1 81 ? -18.134 5.841 14.225 1.00 68.56 81 VAL A C 1
ATOM 698 O O . VAL A 1 81 ? -17.929 4.633 14.129 1.00 68.56 81 VAL A O 1
ATOM 701 N N . LEU A 1 82 ? -18.144 6.487 15.388 1.00 65.88 82 LEU A N 1
ATOM 702 C CA . LEU A 1 82 ? -18.077 5.823 16.687 1.00 65.88 82 LEU A CA 1
ATOM 703 C C . LEU A 1 82 ? -19.483 5.796 17.296 1.00 65.88 82 LEU A C 1
ATOM 705 O O . LEU A 1 82 ? -20.130 6.839 17.384 1.00 65.88 82 LEU A O 1
ATOM 709 N N . GLU A 1 83 ? -19.950 4.637 17.754 1.00 59.09 83 GLU A N 1
ATOM 710 C CA . GLU A 1 83 ? -21.201 4.504 18.511 1.00 59.09 83 GLU A CA 1
ATOM 711 C C . GLU A 1 83 ? -20.914 3.857 19.865 1.00 59.09 83 GLU A C 1
ATOM 713 O O . GLU A 1 83 ? -20.385 2.749 19.940 1.00 59.09 83 GLU A O 1
ATOM 718 N N . ASN A 1 84 ? -21.239 4.562 20.955 1.00 61.94 84 ASN A N 1
ATOM 719 C CA . ASN A 1 84 ? -20.908 4.155 22.330 1.00 61.94 84 ASN A CA 1
ATOM 720 C C . ASN A 1 84 ? -19.432 3.782 22.510 1.00 61.94 84 ASN A C 1
ATOM 722 O O . ASN A 1 84 ? -19.104 2.835 23.226 1.00 61.94 84 ASN A O 1
ATOM 726 N N . GLY A 1 85 ? -18.562 4.486 21.789 1.00 58.56 85 GLY A N 1
ATOM 727 C CA . GLY A 1 85 ? -17.145 4.211 21.841 1.00 58.56 85 GLY A CA 1
ATOM 728 C C . GLY A 1 85 ? -16.688 2.943 21.111 1.00 58.56 85 GLY A C 1
ATOM 729 O O . GLY A 1 85 ? -1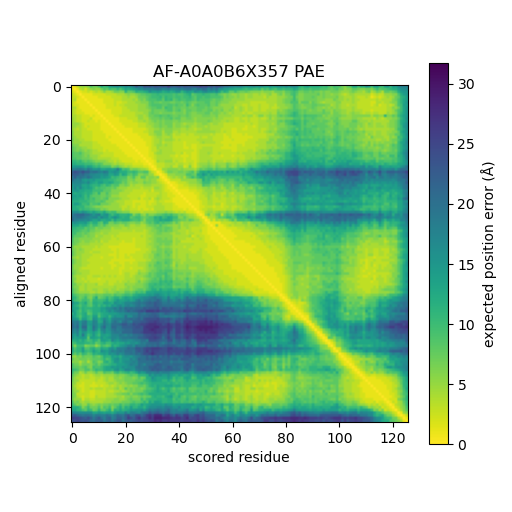5.550 2.491 21.200 1.00 58.56 85 GLY A O 1
ATOM 730 N N . LYS A 1 86 ? -17.576 2.330 20.340 1.00 57.84 86 LYS A N 1
ATOM 731 C CA . LYS A 1 86 ? -17.211 1.257 19.428 1.00 57.84 86 LYS A CA 1
ATOM 732 C C . LYS A 1 86 ? -17.113 1.823 18.034 1.00 57.84 86 LYS A C 1
ATOM 734 O O . LYS A 1 86 ? -17.974 2.580 17.594 1.00 57.84 86 LYS A O 1
ATOM 739 N N . ASP A 1 87 ? -16.051 1.439 17.347 1.00 61.72 87 ASP A N 1
ATOM 740 C CA . ASP A 1 87 ? -15.920 1.711 15.931 1.00 61.72 87 ASP A CA 1
ATOM 741 C C . ASP A 1 87 ? -17.045 0.999 15.165 1.00 61.72 87 ASP A C 1
ATOM 743 O O . ASP A 1 87 ? -17.135 -0.230 15.180 1.00 61.72 87 ASP A O 1
ATOM 747 N N . MET A 1 88 ? -17.924 1.782 14.535 1.00 59.16 88 MET A N 1
ATOM 748 C CA . MET A 1 88 ? -19.042 1.293 13.725 1.00 59.16 88 MET A CA 1
ATOM 749 C C . MET A 1 88 ? -18.660 1.116 12.262 1.00 59.16 88 MET A C 1
ATOM 751 O O . MET A 1 88 ? -19.536 1.014 11.401 1.00 59.16 88 MET A O 1
ATOM 755 N N . PHE A 1 89 ? -17.366 1.024 11.964 1.00 60.03 89 PHE A N 1
ATOM 756 C CA . PHE A 1 89 ? -16.859 0.573 10.678 1.00 60.03 89 PHE A CA 1
ATOM 757 C C . PHE A 1 89 ? -16.493 -0.928 10.727 1.00 60.03 89 PHE A C 1
ATOM 759 O O . PHE A 1 89 ? -15.316 -1.282 10.684 1.00 60.03 89 PHE A O 1
ATOM 766 N N . PRO A 1 90 ? -17.454 -1.876 10.790 1.00 54.56 90 PRO A N 1
ATOM 767 C CA . PRO A 1 90 ? -17.123 -3.295 10.898 1.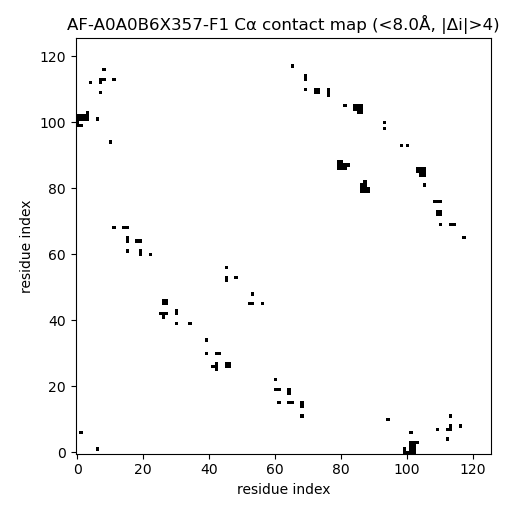00 54.56 90 PRO A CA 1
ATOM 768 C C . PRO A 1 90 ? -16.687 -3.959 9.575 1.00 54.56 90 PRO A C 1
ATOM 770 O O . PRO A 1 90 ? -16.648 -5.183 9.518 1.00 54.56 90 PRO A O 1
ATOM 773 N N . LEU A 1 91 ? -16.397 -3.234 8.483 1.00 49.88 91 LEU A N 1
ATOM 774 C CA . LEU A 1 91 ? -16.650 -3.809 7.147 1.00 49.88 91 LEU A CA 1
ATOM 775 C C . LEU A 1 91 ? -15.535 -3.883 6.096 1.00 49.88 91 LEU A C 1
ATOM 777 O O . LEU A 1 91 ? -15.829 -4.343 4.999 1.00 49.88 91 LEU A O 1
ATOM 781 N N . PHE A 1 92 ? -14.269 -3.557 6.370 1.00 50.69 92 PHE A N 1
ATOM 782 C CA . PHE A 1 92 ? -13.231 -3.700 5.317 1.00 50.69 92 PHE A CA 1
ATOM 783 C C . PHE A 1 92 ? -11.998 -4.507 5.708 1.00 50.69 92 PHE A C 1
ATOM 785 O O . PHE A 1 92 ? -11.072 -4.675 4.919 1.00 50.69 92 PHE A O 1
ATOM 792 N N . PHE A 1 93 ? -12.008 -5.051 6.918 1.00 51.41 93 PHE A N 1
ATOM 793 C CA . PHE A 1 93 ? -10.797 -5.433 7.620 1.00 51.41 93 PHE A CA 1
ATOM 794 C C . PHE A 1 93 ? -11.000 -6.740 8.392 1.00 51.41 93 PHE A C 1
ATOM 796 O O . PHE A 1 93 ? -10.789 -6.829 9.595 1.00 51.41 93 PHE A O 1
ATOM 803 N N . THR A 1 94 ? -11.440 -7.782 7.688 1.00 51.50 94 THR A N 1
ATOM 804 C CA . THR A 1 94 ? -11.287 -9.175 8.131 1.00 51.50 94 THR A CA 1
ATOM 805 C C . THR A 1 94 ? -10.238 -9.831 7.234 1.00 51.50 94 THR A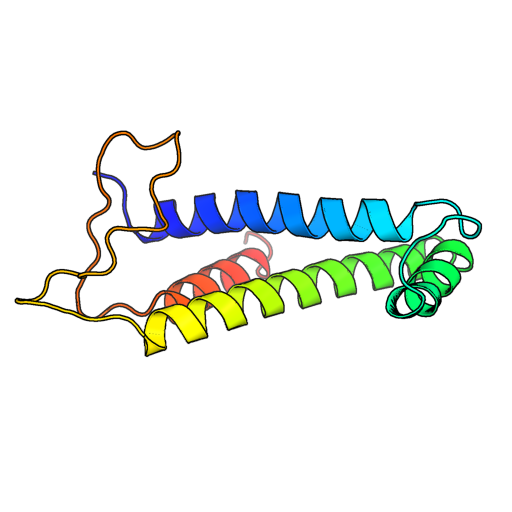 C 1
ATOM 807 O O . THR A 1 94 ? -10.578 -10.435 6.215 1.00 51.50 94 THR A O 1
ATOM 810 N N . PRO A 1 95 ? -8.936 -9.694 7.543 1.00 50.47 95 PRO A N 1
ATOM 811 C CA . PRO A 1 95 ? -7.913 -10.485 6.893 1.00 50.47 95 PRO A CA 1
ATOM 812 C C . PRO A 1 95 ? -8.281 -11.936 7.131 1.00 50.47 95 PRO A C 1
ATOM 814 O O . PRO A 1 95 ? -8.535 -12.337 8.266 1.00 50.47 95 PRO A O 1
ATOM 817 N N . LYS A 1 96 ? -8.257 -12.747 6.075 1.00 56.00 96 LYS A N 1
ATOM 818 C CA . LYS A 1 96 ? -8.493 -14.196 6.173 1.00 56.00 96 LYS A CA 1
ATOM 819 C C . LYS A 1 96 ? -7.598 -14.874 7.227 1.00 56.00 96 LYS A C 1
ATOM 821 O O . LYS A 1 96 ? -7.906 -15.969 7.677 1.00 56.00 96 LYS A O 1
ATOM 826 N N . LYS A 1 97 ? -6.489 -14.220 7.597 1.00 61.56 97 LYS A N 1
ATOM 827 C CA . LYS A 1 97 ? -5.499 -14.642 8.592 1.00 61.56 97 LYS A CA 1
ATOM 828 C C . LYS A 1 97 ? -5.965 -14.484 10.046 1.00 61.56 97 LYS A C 1
ATOM 830 O O . LYS A 1 97 ? -5.443 -15.180 10.913 1.00 61.56 97 LYS A O 1
ATOM 835 N N . TYR A 1 98 ? -6.930 -13.607 10.327 1.00 60.16 98 TYR A N 1
ATOM 836 C CA . TYR A 1 98 ? -7.355 -13.287 11.689 1.00 60.16 98 TYR A CA 1
ATOM 837 C C . TYR A 1 98 ? -8.833 -13.626 11.895 1.00 60.16 98 TYR A C 1
ATOM 839 O O . TYR A 1 98 ? -9.726 -12.870 11.531 1.00 60.16 98 TYR A O 1
ATOM 847 N N . ASN A 1 99 ? -9.070 -14.798 12.499 1.00 53.38 99 ASN A N 1
ATOM 848 C CA . ASN A 1 99 ? -10.403 -15.293 12.878 1.00 53.38 99 ASN A CA 1
ATOM 849 C C . ASN A 1 99 ? -11.011 -14.541 14.075 1.00 53.38 99 ASN A C 1
ATOM 851 O O . ASN A 1 99 ? -12.187 -14.718 14.386 1.00 53.38 99 ASN A O 1
ATOM 855 N N . GLU A 1 100 ? -10.210 -13.735 14.770 1.00 54.88 100 GLU A N 1
ATOM 856 C CA . GLU A 1 100 ? -10.628 -12.934 15.915 1.00 54.88 100 GLU A CA 1
ATOM 857 C C . GLU A 1 100 ? -10.686 -11.464 15.499 1.00 54.88 100 GLU A C 1
ATOM 859 O O . GLU A 1 100 ? -9.747 -10.949 14.891 1.00 54.88 100 GLU A O 1
ATOM 864 N N . GLY A 1 101 ? -11.782 -10.784 15.838 1.00 55.22 101 GLY A N 1
ATOM 865 C CA . GLY A 1 101 ? -11.912 -9.347 15.614 1.00 55.22 101 GLY A CA 1
ATOM 866 C C . GLY A 1 101 ? -10.801 -8.556 16.313 1.00 55.22 101 GLY A C 1
ATOM 867 O O . GLY A 1 101 ? -10.309 -8.940 17.378 1.00 55.22 101 GLY A O 1
ATOM 868 N N . VAL A 1 102 ? -10.404 -7.436 15.713 1.00 60.56 102 VAL A N 1
ATOM 869 C CA . VAL A 1 102 ? -9.397 -6.531 16.276 1.00 60.56 102 VAL A CA 1
ATOM 870 C C . VAL A 1 102 ? -10.071 -5.496 17.163 1.00 60.56 102 VAL A C 1
ATOM 872 O O . VAL A 1 102 ? -11.079 -4.903 16.788 1.00 60.56 102 VAL A O 1
ATOM 875 N N . PHE A 1 103 ? -9.511 -5.279 18.353 1.00 64.75 103 PHE A N 1
ATOM 876 C CA . PHE A 1 103 ? -9.952 -4.201 19.230 1.00 64.75 103 PHE A CA 1
ATOM 877 C C . PHE A 1 103 ? -9.365 -2.875 18.741 1.00 64.75 103 PHE A C 1
ATOM 879 O O . PHE A 1 103 ? -8.145 -2.724 18.666 1.00 64.75 103 PHE A O 1
ATOM 886 N N . ILE A 1 104 ? -10.239 -1.922 18.421 1.00 63.16 104 ILE A N 1
ATOM 887 C CA . ILE A 1 104 ? -9.866 -0.588 17.955 1.00 63.16 104 ILE A CA 1
ATOM 888 C C . ILE A 1 104 ? -10.238 0.426 19.047 1.00 63.16 104 ILE A C 1
ATOM 890 O O . ILE A 1 104 ? -11.423 0.569 19.349 1.00 63.16 104 ILE A O 1
ATOM 894 N N . PRO A 1 105 ? -9.264 1.144 19.634 1.00 63.97 105 PRO A N 1
ATOM 895 C CA . PRO A 1 105 ? -9.544 2.241 20.553 1.00 63.97 105 PRO A CA 1
ATOM 896 C C . PRO A 1 105 ? -10.257 3.413 19.859 1.00 63.97 105 PRO A C 1
ATOM 898 O O . PRO A 1 105 ? -9.978 3.752 18.707 1.00 63.97 105 PRO A O 1
ATOM 901 N N . GLU A 1 106 ? -11.144 4.079 20.593 1.00 62.69 106 GLU A N 1
ATOM 902 C CA . GLU A 1 106 ? -11.956 5.213 20.117 1.00 62.69 106 GLU A CA 1
ATOM 903 C C . GLU A 1 106 ? -11.129 6.390 19.606 1.00 62.69 106 GLU A C 1
ATOM 905 O O . GLU A 1 106 ? -11.437 6.972 18.573 1.00 62.69 106 GLU A O 1
ATOM 910 N N . ASN A 1 107 ? -10.046 6.714 20.309 1.00 69.50 107 ASN A N 1
ATOM 911 C CA . ASN A 1 107 ? -9.284 7.949 20.108 1.00 69.50 107 ASN A CA 1
ATOM 912 C C . ASN A 1 107 ? -8.056 7.765 19.209 1.00 69.50 107 ASN A C 1
ATOM 914 O O . ASN A 1 107 ? -7.078 8.493 19.346 1.00 69.50 107 ASN A O 1
ATOM 918 N N . MET A 1 108 ? -8.060 6.750 18.349 1.00 73.56 108 MET A N 1
ATOM 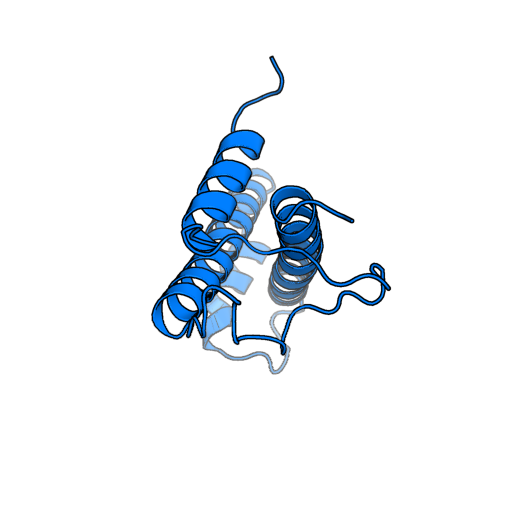919 C CA . MET A 1 108 ? -6.872 6.335 17.605 1.00 73.56 108 MET A CA 1
ATOM 920 C C . MET A 1 108 ? -7.060 6.553 16.107 1.00 73.56 108 MET A C 1
ATOM 922 O O . MET A 1 108 ? -7.939 5.930 15.520 1.00 73.56 108 MET A O 1
ATOM 926 N N . SER A 1 109 ? -6.251 7.413 15.486 1.00 77.62 109 SER A N 1
ATOM 927 C CA . SER A 1 109 ? -6.247 7.603 14.029 1.00 77.62 109 SER A CA 1
ATOM 928 C C . SER A 1 109 ? -5.468 6.478 13.352 1.00 77.62 109 SER A C 1
ATOM 930 O O . SER A 1 109 ? -4.318 6.204 13.706 1.00 77.62 109 SER A O 1
ATOM 932 N N . PHE A 1 110 ? -6.066 5.835 12.346 1.00 77.69 110 PHE A N 1
ATOM 933 C CA . PHE A 1 110 ? -5.331 4.863 11.539 1.00 77.69 110 PHE A CA 1
ATOM 934 C C . PHE A 1 110 ? -4.226 5.550 10.744 1.00 77.69 110 PHE A C 1
ATOM 936 O O . PHE A 1 110 ? -3.123 5.018 10.661 1.00 77.69 110 PHE A O 1
ATOM 943 N N . CYS A 1 111 ? -4.481 6.748 10.210 1.00 80.12 111 CYS A N 1
ATOM 944 C CA . CYS A 1 111 ? -3.472 7.517 9.490 1.00 80.12 111 CYS A CA 1
ATOM 945 C C . CYS A 1 111 ? -2.237 7.813 10.356 1.00 80.12 111 CYS A C 1
ATOM 947 O O . CYS A 1 111 ? -1.114 7.675 9.871 1.00 80.12 111 CYS A O 1
ATOM 949 N N . GLU A 1 112 ? -2.418 8.172 11.629 1.00 82.88 112 GLU A N 1
ATOM 950 C CA . GLU A 1 112 ? -1.302 8.392 12.559 1.00 82.88 112 GLU A CA 1
ATOM 951 C C . GLU A 1 112 ? -0.452 7.127 12.730 1.00 82.88 112 GLU A C 1
ATOM 953 O O . GLU A 1 112 ? 0.758 7.188 12.511 1.00 82.88 112 GLU A O 1
ATOM 958 N N . ILE A 1 113 ? -1.076 5.968 12.972 1.00 81.81 113 ILE A N 1
ATOM 959 C CA . ILE A 1 113 ? -0.361 4.683 13.078 1.00 81.81 113 ILE A CA 1
ATOM 960 C C . ILE A 1 113 ? 0.383 4.352 11.785 1.00 81.81 113 ILE A C 1
ATOM 962 O O . ILE A 1 113 ? 1.543 3.948 11.812 1.00 81.81 113 ILE A O 1
ATOM 966 N N . ILE A 1 114 ? -0.260 4.528 10.627 1.00 81.56 114 ILE A N 1
ATOM 967 C CA . ILE A 1 114 ? 0.386 4.243 9.343 1.00 81.56 114 ILE A CA 1
ATOM 968 C C . ILE A 1 114 ? 1.596 5.158 9.122 1.00 81.56 114 ILE A C 1
ATOM 970 O O . ILE A 1 114 ? 2.627 4.704 8.621 1.00 81.56 114 ILE A O 1
ATOM 974 N N . ARG A 1 115 ? 1.504 6.439 9.497 1.00 84.38 115 ARG A N 1
ATOM 975 C CA . ARG A 1 115 ? 2.641 7.366 9.411 1.00 84.38 115 ARG A CA 1
ATOM 976 C C . ARG A 1 115 ? 3.794 6.920 10.304 1.00 84.38 115 ARG A C 1
ATOM 978 O O . ARG A 1 115 ? 4.930 6.982 9.839 1.00 84.38 115 ARG A O 1
ATOM 985 N N . GLU A 1 116 ? 3.514 6.465 11.525 1.00 85.38 116 GLU A N 1
ATOM 986 C CA . GLU A 1 116 ? 4.522 5.905 12.437 1.00 85.38 116 GLU A CA 1
ATOM 987 C C . GLU A 1 116 ? 5.212 4.689 11.807 1.00 85.38 116 GLU A C 1
ATOM 989 O O . GLU A 1 116 ? 6.430 4.703 11.635 1.00 85.38 116 GLU A O 1
ATOM 994 N N . LEU A 1 117 ? 4.442 3.707 11.327 1.00 83.25 117 LEU A N 1
ATOM 995 C CA . LEU A 1 117 ? 4.976 2.493 10.693 1.00 83.25 117 LEU A CA 1
ATOM 996 C C . LEU A 1 117 ? 5.856 2.803 9.465 1.00 83.25 117 LEU A C 1
ATOM 998 O O . LEU A 1 117 ? 6.941 2.245 9.304 1.00 83.25 117 LEU A O 1
ATOM 1002 N N . ILE A 1 118 ? 5.439 3.743 8.607 1.00 81.75 118 ILE A N 1
ATOM 1003 C CA . ILE A 1 118 ? 6.240 4.179 7.446 1.00 81.75 118 ILE A CA 1
ATOM 1004 C C . ILE A 1 118 ? 7.541 4.870 7.887 1.00 81.75 118 ILE A C 1
ATOM 1006 O O . ILE A 1 118 ? 8.554 4.788 7.187 1.00 81.75 118 ILE A O 1
ATOM 1010 N N . GLN A 1 119 ? 7.525 5.613 8.996 1.00 81.88 119 GLN A N 1
ATOM 1011 C CA . GLN A 1 119 ? 8.719 6.278 9.520 1.00 81.88 119 GLN A CA 1
ATOM 1012 C C . GLN A 1 119 ? 9.697 5.286 10.150 1.00 81.88 119 GLN A C 1
ATOM 1014 O O . GLN A 1 119 ? 10.901 5.439 9.941 1.00 81.88 119 GLN A O 1
ATOM 1019 N N . GLU A 1 120 ? 9.203 4.277 10.866 1.00 78.56 120 GLU A N 1
ATOM 1020 C CA . GLU A 1 120 ? 10.020 3.211 11.455 1.00 78.56 120 GLU A CA 1
ATOM 1021 C C . GLU A 1 120 ? 10.782 2.422 10.383 1.00 78.56 120 GLU A C 1
ATOM 1023 O O . GLU A 1 120 ? 11.985 2.221 10.518 1.00 78.56 120 GLU A O 1
ATOM 1028 N N . GLU A 1 121 ? 10.143 2.085 9.259 1.00 69.00 121 GLU A N 1
ATOM 1029 C CA . GLU A 1 121 ? 10.809 1.412 8.131 1.00 69.00 121 GLU A CA 1
ATOM 1030 C C . GLU A 1 121 ? 11.904 2.256 7.457 1.00 69.00 121 GLU A C 1
ATOM 1032 O O . GLU A 1 121 ? 12.846 1.722 6.868 1.00 69.00 121 GLU A O 1
ATOM 1037 N N . LYS A 1 122 ? 11.781 3.589 7.498 1.00 66.19 122 LYS A N 1
ATOM 1038 C CA . LYS A 1 122 ? 12.790 4.504 6.939 1.00 66.19 122 LYS A CA 1
ATOM 1039 C C . LYS A 1 122 ? 14.015 4.644 7.837 1.00 66.19 122 LYS A C 1
ATOM 1041 O O . LYS A 1 122 ? 15.039 5.143 7.363 1.00 66.19 122 LYS A O 1
ATOM 1046 N N . GLN A 1 123 ? 13.927 4.251 9.107 1.00 49.25 123 GLN A N 1
ATOM 1047 C CA . GLN A 1 123 ? 15.084 4.225 9.990 1.00 49.25 123 GLN A CA 1
ATOM 1048 C C . GLN A 1 123 ? 15.861 2.925 9.743 1.00 49.25 123 GLN A C 1
ATOM 1050 O O . GLN A 1 123 ? 15.293 1.842 9.873 1.00 49.25 123 GLN A O 1
ATOM 1055 N N . PRO A 1 124 ? 17.159 2.984 9.389 1.00 40.81 124 PRO A N 1
ATOM 1056 C CA . PRO A 1 124 ? 17.969 1.779 9.400 1.00 40.81 124 PRO A CA 1
ATOM 1057 C C . PRO A 1 124 ? 17.986 1.254 10.839 1.00 40.81 124 PRO A C 1
ATOM 1059 O O . PRO A 1 124 ? 18.237 2.031 11.764 1.00 40.81 124 PRO A O 1
ATOM 1062 N N . LEU A 1 125 ? 17.680 -0.038 11.010 1.00 44.38 125 LEU A N 1
ATOM 1063 C CA . LEU A 1 125 ? 17.837 -0.765 12.272 1.00 44.38 125 LEU A CA 1
ATOM 1064 C C . LEU A 1 125 ? 19.167 -0.343 12.917 1.00 44.38 125 LEU A C 1
ATOM 1066 O O . LEU A 1 125 ? 20.224 -0.518 12.307 1.00 44.38 125 LEU A O 1
ATOM 1070 N N . ARG A 1 126 ? 19.082 0.300 14.086 1.00 35.22 126 ARG A N 1
ATOM 1071 C CA . ARG A 1 126 ? 20.248 0.688 14.888 1.00 35.22 126 ARG A CA 1
ATOM 1072 C C . ARG A 1 126 ? 21.006 -0.534 15.381 1.00 35.22 126 ARG A C 1
ATOM 1074 O O . ARG A 1 126 ? 20.336 -1.525 15.744 1.00 35.22 126 ARG A O 1
#

Secondary structure (DSSP, 8-state):
---HHHHHHHHHHHHHHHHHHHHHHHHHS-TTS---GGGHHHHHHHHH--HHHHHHHHHHHHHHHHHHHHHHHHHHHHH--EETTEE---SS---TT--SPPP--TT--HHHHHHHHHHHHHS---

Mean predicted aligned error: 9.5 Å

Solvent-accessible surface area (backbone atoms only — not comparable to full-atom values): 7640 Å² total; per-residue (Å²): 132,58,54,52,67,60,51,49,51,52,53,47,51,56,50,47,51,55,50,49,51,50,52,47,54,59,42,71,47,69,91,90,54,95,64,67,70,92,50,48,63,64,25,52,54,46,71,75,38,54,76,66,52,38,52,51,50,52,52,50,51,52,54,52,48,55,48,55,53,43,57,51,33,49,52,49,58,72,71,59,47,70,54,97,63,37,68,66,71,88,79,88,80,73,55,94,87,48,94,60,75,68,66,63,66,73,92,60,56,60,38,59,52,51,52,50,55,58,50,56,72,70,47,76,85,127

Nearest PDB structures (foldseek):
  4oyd-assembly2_D  TM=3.780E-01  e=6.495E+00  synthetic construct